Protein AF-A0A6G3XQN6-F1 (afdb_monomer_lite)

InterPro domains:
  IPR008731 Phosphotransferase system, enzyme I N-terminal [PF05524] (2-71)
  IPR036618 PtsI, HPr-binding domain superfamily [G3DSA:1.10.274.10] (15-71)

Sequence (71 aa):
MSHGVAIGEVRHMGTAVLEPPAKSIPAEEAGREQGRARQAVEAVAADLIARGNLAGGEAQHVLEAQAMMAQ

Foldseek 3Di:
DDDDDDDDDDDDPDDDDDDDDPDDDDPVCVVVVVVVLVVVLLVQLVVLCVVLVVVDDPSVVVSNVVSVVSD

pLDDT: mean 92.82, std 6.59, range [61.03, 98.0]

Organism: NCBI:txid2706086

Secondary structure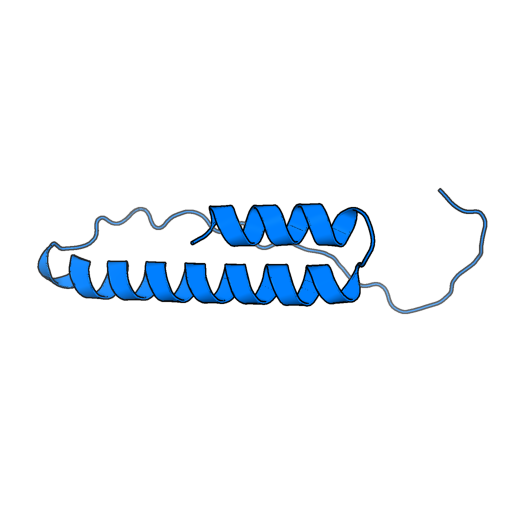 (DSSP, 8-state):
--------PPPP-PPPP-PPP-SPPPGGGHHHHHHHHHHHHHHHHHHHHHHHHHH-HHHHHHHHHHHHHH-

Radius of gyration: 18.38 Å; chains: 1; bounding box: 35×19×55 Å

Structure (mmCIF, N/CA/C/O backbone):
data_AF-A0A6G3XQN6-F1
#
_entry.id   AF-A0A6G3XQN6-F1
#
loop_
_atom_site.group_PDB
_atom_site.id
_atom_site.type_symbol
_atom_site.label_atom_id
_atom_site.label_alt_id
_atom_site.label_comp_id
_atom_site.label_asym_id
_atom_site.label_entity_id
_atom_site.label_seq_id
_atom_site.pdbx_PDB_ins_code
_atom_site.Cartn_x
_atom_site.Cartn_y
_atom_site.Cartn_z
_atom_site.occupancy
_atom_site.B_iso_or_equiv
_atom_site.auth_seq_id
_atom_site.auth_comp_id
_atom_site.auth_asym_id
_atom_site.auth_atom_id
_atom_site.pdbx_PDB_model_num
ATOM 1 N N . MET A 1 1 ? 8.907 13.299 -22.291 1.00 61.03 1 MET A N 1
ATOM 2 C CA . MET A 1 1 ? 8.102 12.862 -23.452 1.00 61.03 1 MET A CA 1
ATOM 3 C C . MET A 1 1 ? 9.038 12.188 -24.437 1.00 61.03 1 MET A C 1
ATOM 5 O O . MET A 1 1 ? 10.053 12.790 -24.767 1.00 61.03 1 MET A O 1
ATOM 9 N N . SER A 1 2 ? 8.760 10.948 -24.836 1.00 82.31 2 SER A N 1
ATOM 10 C CA . SER A 1 2 ? 9.505 10.255 -25.895 1.00 82.31 2 SER A CA 1
ATOM 11 C C . SER A 1 2 ? 8.786 10.410 -27.239 1.00 82.31 2 SER A C 1
ATOM 13 O O . SER A 1 2 ? 7.574 10.613 -27.276 1.00 82.31 2 SER A O 1
ATOM 15 N N . HIS A 1 3 ? 9.533 10.329 -28.342 1.00 89.38 3 HIS A N 1
ATOM 16 C CA . HIS A 1 3 ? 8.961 10.253 -29.688 1.00 89.38 3 HIS A CA 1
ATOM 17 C C . HIS A 1 3 ? 8.634 8.789 -30.013 1.00 89.38 3 HIS A C 1
ATOM 19 O O . HIS A 1 3 ? 9.478 7.918 -29.811 1.00 89.38 3 HIS A O 1
ATOM 25 N N . GLY A 1 4 ? 7.427 8.515 -30.513 1.00 90.81 4 GLY A N 1
ATOM 26 C CA . GLY A 1 4 ? 6.998 7.170 -30.907 1.00 90.81 4 GLY A CA 1
ATOM 27 C C . GLY A 1 4 ? 5.501 7.089 -31.222 1.00 90.81 4 GLY A C 1
ATOM 28 O O . GLY A 1 4 ? 4.746 7.999 -30.887 1.00 90.81 4 GLY A O 1
ATOM 29 N N . VAL A 1 5 ? 5.080 5.997 -31.866 1.00 91.88 5 VAL A N 1
ATOM 30 C CA . VAL A 1 5 ? 3.669 5.668 -32.149 1.00 91.88 5 VAL A CA 1
ATOM 31 C C . VAL A 1 5 ? 3.339 4.338 -31.467 1.00 91.88 5 VAL A C 1
ATOM 33 O O . VAL A 1 5 ? 4.111 3.389 -31.588 1.00 91.88 5 VAL A O 1
ATOM 36 N N . ALA A 1 6 ? 2.208 4.262 -30.761 1.00 91.69 6 ALA A N 1
ATOM 37 C CA . ALA A 1 6 ? 1.719 3.047 -30.104 1.00 91.69 6 ALA A CA 1
ATOM 38 C C . ALA A 1 6 ? 0.222 2.838 -30.391 1.00 91.69 6 ALA A C 1
ATOM 40 O O . ALA A 1 6 ? -0.531 3.807 -30.471 1.00 91.69 6 ALA A O 1
ATOM 41 N N . ILE A 1 7 ? -0.202 1.577 -30.530 1.00 95.00 7 ILE A N 1
ATOM 42 C CA . ILE A 1 7 ? -1.605 1.170 -30.709 1.00 95.00 7 ILE A CA 1
ATOM 43 C C . ILE A 1 7 ? -1.921 0.116 -29.646 1.00 95.00 7 ILE A C 1
ATOM 45 O O . ILE A 1 7 ? -1.178 -0.855 -29.508 1.00 95.00 7 ILE A O 1
ATOM 49 N N . GLY A 1 8 ? -3.006 0.298 -28.898 1.00 94.69 8 GLY A N 1
ATOM 50 C CA . GLY A 1 8 ? -3.429 -0.639 -27.864 1.00 94.69 8 GLY A CA 1
ATOM 51 C C . GLY A 1 8 ? -4.631 -0.138 -27.072 1.00 94.69 8 GLY A C 1
ATOM 52 O O . GLY A 1 8 ? -5.102 0.981 -27.274 1.00 94.69 8 GLY A O 1
ATOM 53 N N . GLU A 1 9 ? -5.110 -0.989 -26.169 1.00 96.12 9 GLU A N 1
ATOM 54 C CA . GLU A 1 9 ? -6.237 -0.686 -25.288 1.00 96.12 9 GLU A CA 1
ATOM 55 C C . GLU A 1 9 ? -5.941 0.489 -24.351 1.00 96.12 9 GLU A C 1
ATOM 57 O O . GLU A 1 9 ? -4.841 0.625 -23.802 1.00 96.12 9 GLU A O 1
ATOM 62 N N . VAL A 1 10 ? -6.961 1.312 -24.110 1.00 93.25 10 VAL A N 1
ATOM 63 C CA . VAL A 1 10 ? -6.879 2.413 -23.148 1.00 93.25 10 VAL A CA 1
ATOM 64 C C . VAL A 1 10 ? -7.120 1.867 -21.745 1.00 93.25 10 VAL A C 1
ATOM 66 O O . VAL A 1 10 ? -8.190 1.342 -21.443 1.00 93.25 10 VAL A O 1
ATOM 69 N N . ARG A 1 11 ? -6.147 2.050 -20.846 1.00 92.62 11 ARG A N 1
ATOM 70 C CA . ARG A 1 11 ? -6.358 1.836 -19.410 1.00 92.62 11 ARG A CA 1
ATOM 71 C C . ARG A 1 11 ? -6.626 3.157 -18.706 1.00 92.62 11 ARG A C 1
ATOM 73 O O . ARG A 1 11 ? -5.767 4.030 -18.655 1.00 92.62 11 ARG A O 1
ATOM 80 N N . HIS A 1 12 ? -7.815 3.276 -18.127 1.00 91.12 12 HIS A N 1
ATOM 81 C CA . HIS A 1 12 ? -8.153 4.393 -17.256 1.00 91.12 12 HIS A CA 1
ATOM 82 C C . HIS A 1 12 ? -7.497 4.201 -15.882 1.00 91.12 12 HIS A C 1
ATOM 84 O O . HIS A 1 12 ? -7.812 3.249 -15.166 1.00 91.12 12 HIS A O 1
ATOM 90 N N . MET A 1 13 ? -6.596 5.108 -15.501 1.00 89.00 13 MET A N 1
ATOM 91 C CA . MET A 1 13 ? -5.962 5.112 -14.179 1.00 89.00 13 MET A CA 1
ATOM 92 C C . MET A 1 13 ? -6.750 5.989 -13.204 1.00 89.00 13 MET A C 1
ATOM 94 O O . MET A 1 13 ? -6.299 7.055 -12.796 1.00 89.00 13 MET A O 1
ATOM 98 N N . GLY A 1 14 ? -7.951 5.538 -12.846 1.00 86.25 14 GLY A N 1
ATOM 99 C CA . GLY A 1 14 ? -8.711 6.144 -11.757 1.00 86.25 14 GLY A CA 1
ATOM 100 C C . GLY A 1 14 ? -8.169 5.674 -10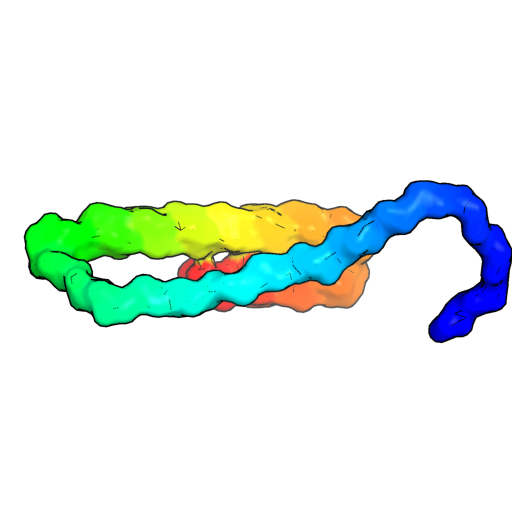.410 1.00 86.25 14 GLY A C 1
ATOM 101 O O . GLY A 1 14 ? -7.986 4.475 -10.209 1.00 86.25 14 GLY A O 1
ATOM 102 N N . THR A 1 15 ? -7.934 6.597 -9.483 1.00 81.62 15 THR A N 1
ATOM 103 C CA . THR A 1 15 ? -7.671 6.263 -8.081 1.00 81.62 15 THR A CA 1
ATOM 104 C C . THR A 1 15 ? -8.947 6.479 -7.275 1.00 81.62 15 THR A 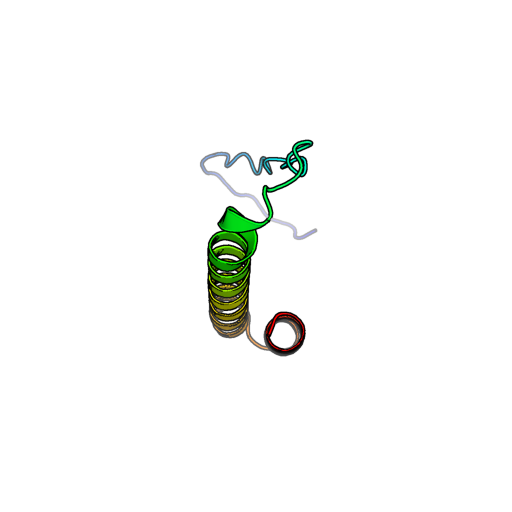C 1
ATOM 106 O O . THR A 1 15 ? -9.603 7.513 -7.392 1.00 81.62 15 THR A O 1
ATOM 109 N N . ALA A 1 16 ? -9.333 5.492 -6.467 1.00 80.31 16 ALA A N 1
ATOM 110 C CA . ALA A 1 16 ? -10.382 5.700 -5.481 1.00 80.31 16 ALA A CA 1
ATOM 111 C C . ALA A 1 16 ? -9.822 6.596 -4.370 1.00 80.31 16 ALA A C 1
ATOM 113 O O . ALA A 1 16 ? -8.833 6.240 -3.727 1.00 80.31 16 ALA A O 1
ATOM 114 N N . VAL A 1 17 ? -10.440 7.754 -4.149 1.00 81.94 17 VAL A N 1
ATOM 115 C CA . VAL A 1 17 ? -10.182 8.552 -2.948 1.00 81.94 17 VAL A CA 1
ATOM 116 C C . VAL A 1 17 ? -10.995 7.930 -1.821 1.00 81.94 17 VAL A C 1
ATOM 118 O O . VAL A 1 17 ? -12.219 7.855 -1.905 1.00 81.94 17 VAL A O 1
ATOM 121 N N . LEU A 1 18 ? -10.310 7.438 -0.793 1.00 82.88 18 LEU A N 1
ATOM 122 C CA . LEU A 1 18 ? -10.945 6.892 0.399 1.00 82.88 18 LEU A CA 1
ATOM 123 C C . LEU A 1 18 ? -10.958 7.970 1.477 1.00 82.88 18 LEU A C 1
ATOM 125 O O . LEU A 1 18 ? -9.904 8.386 1.956 1.00 82.88 18 LEU A O 1
ATOM 129 N N . GLU A 1 19 ? -12.149 8.418 1.860 1.00 85.25 19 GLU A N 1
ATOM 130 C CA . GLU A 1 19 ? -12.301 9.264 3.038 1.00 85.25 19 GLU A CA 1
ATOM 131 C C . GLU A 1 19 ? -12.129 8.421 4.310 1.00 85.25 19 GLU A C 1
ATOM 133 O O . GLU A 1 19 ? -12.631 7.290 4.375 1.00 85.25 19 GLU A O 1
ATOM 138 N N . PRO A 1 20 ? -11.441 8.940 5.344 1.00 83.50 20 PRO A N 1
ATOM 139 C CA . PRO A 1 20 ? -11.422 8.294 6.645 1.00 83.50 20 PRO A CA 1
ATOM 140 C C . PRO A 1 20 ? -12.853 8.129 7.179 1.00 83.50 20 PRO A C 1
ATOM 142 O O . PRO A 1 20 ? -13.661 9.056 7.069 1.00 83.50 20 PRO A O 1
ATOM 145 N N . PRO A 1 21 ? -13.196 6.981 7.786 1.00 84.19 21 PRO A N 1
ATOM 146 C CA . PRO A 1 21 ? -14.518 6.797 8.360 1.00 84.19 21 PRO A CA 1
ATOM 147 C C . PRO A 1 21 ? -14.765 7.830 9.468 1.00 84.19 21 PRO A C 1
ATOM 149 O O . PRO A 1 21 ? -13.980 7.956 10.401 1.00 84.19 21 PRO A O 1
ATOM 152 N N . ALA A 1 22 ? -15.896 8.536 9.397 1.00 83.19 22 ALA A N 1
ATOM 153 C CA . ALA A 1 22 ? -16.252 9.595 10.348 1.00 83.19 22 ALA A CA 1
ATOM 154 C C . ALA A 1 22 ? -16.643 9.087 11.753 1.00 83.19 22 ALA A C 1
ATOM 156 O O . ALA A 1 22 ? -16.923 9.881 12.650 1.00 83.19 22 ALA A O 1
ATOM 157 N N . LYS A 1 23 ? -16.733 7.766 11.941 1.00 87.31 23 LYS A N 1
ATOM 158 C CA . LYS A 1 23 ? -17.208 7.153 13.185 1.00 87.31 23 LYS A CA 1
ATOM 159 C C . LYS A 1 23 ? -16.042 6.915 14.135 1.00 87.31 23 LYS A C 1
ATOM 161 O O . LYS A 1 23 ? -15.018 6.368 13.733 1.00 87.31 23 LYS A O 1
ATOM 166 N N . SER A 1 24 ? -16.232 7.264 15.404 1.00 88.44 24 SER A N 1
ATOM 167 C CA . SER A 1 24 ? -15.341 6.814 16.468 1.00 88.44 24 SER A CA 1
ATOM 168 C C . SER A 1 24 ? -15.493 5.309 16.681 1.00 88.44 24 SER A C 1
ATOM 170 O O . SER A 1 24 ? -16.569 4.737 16.495 1.00 88.44 24 SER A O 1
ATOM 172 N N . ILE A 1 25 ? -14.392 4.670 17.060 1.00 91.00 25 ILE A N 1
ATOM 173 C CA . ILE A 1 25 ? -14.343 3.232 17.316 1.00 91.00 25 ILE A CA 1
ATOM 174 C C . ILE A 1 25 ? -14.587 3.017 18.816 1.00 91.00 25 ILE A C 1
ATOM 176 O O . ILE A 1 25 ? -13.914 3.672 19.620 1.00 91.00 25 ILE A O 1
ATOM 180 N N . PRO A 1 26 ? -15.535 2.148 19.214 1.00 94.00 26 PRO A N 1
ATOM 181 C CA . PRO A 1 26 ? -15.742 1.801 20.616 1.00 94.00 26 PRO A CA 1
ATOM 182 C C . PRO A 1 26 ? -14.470 1.226 21.254 1.00 94.00 26 PRO A C 1
ATOM 184 O O . PRO A 1 26 ? -13.669 0.567 20.587 1.00 94.00 26 PRO A O 1
ATOM 187 N N . ALA A 1 27 ? -14.268 1.459 22.552 1.00 94.50 27 ALA A N 1
ATOM 188 C CA . ALA A 1 27 ? -13.037 1.060 23.239 1.00 94.50 27 ALA A CA 1
ATOM 189 C C . ALA A 1 27 ? -12.818 -0.465 23.211 1.00 94.50 27 ALA A C 1
ATOM 191 O O . ALA A 1 27 ? -11.688 -0.931 23.076 1.00 94.50 27 ALA A O 1
ATOM 192 N N . GLU A 1 28 ? -13.899 -1.239 23.268 1.00 97.12 28 GLU A N 1
ATOM 193 C CA . GLU A 1 28 ? -13.909 -2.696 23.157 1.00 97.12 28 GLU A CA 1
ATOM 194 C C . GLU A 1 28 ? -13.409 -3.208 21.795 1.00 97.12 28 GLU A C 1
ATOM 196 O O . GLU A 1 28 ? -12.879 -4.315 21.703 1.00 97.12 28 GLU A O 1
ATOM 201 N N . GLU A 1 29 ? -13.509 -2.395 20.740 1.00 96.44 29 GLU A N 1
ATOM 202 C CA . GLU A 1 29 ? -13.044 -2.737 19.393 1.00 96.44 29 GLU A CA 1
ATOM 203 C C . GLU A 1 29 ? -11.609 -2.266 19.114 1.00 96.44 29 GLU A C 1
ATOM 205 O O . GLU A 1 29 ? -11.020 -2.651 18.100 1.00 96.44 29 GLU A O 1
ATOM 210 N N . ALA A 1 30 ? -11.008 -1.481 20.014 1.00 94.62 30 ALA A N 1
ATOM 211 C CA . ALA A 1 30 ? -9.700 -0.866 19.798 1.00 94.62 30 ALA A CA 1
ATOM 212 C C . ALA A 1 30 ? -8.603 -1.895 19.476 1.00 94.62 30 ALA A C 1
ATOM 214 O O . ALA A 1 30 ? -7.816 -1.688 18.555 1.00 94.62 30 ALA A O 1
ATOM 215 N N . GLY A 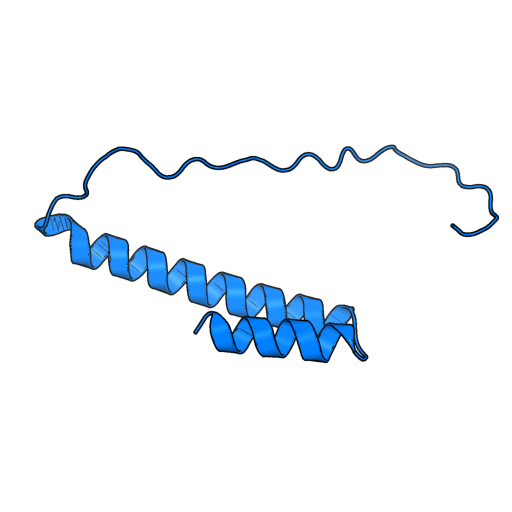1 31 ? -8.575 -3.032 20.180 1.00 97.06 31 GLY A N 1
ATOM 216 C CA . GLY A 1 31 ? -7.595 -4.094 19.923 1.00 97.06 31 GLY A CA 1
ATOM 217 C C . GLY A 1 31 ? -7.752 -4.728 18.536 1.00 97.0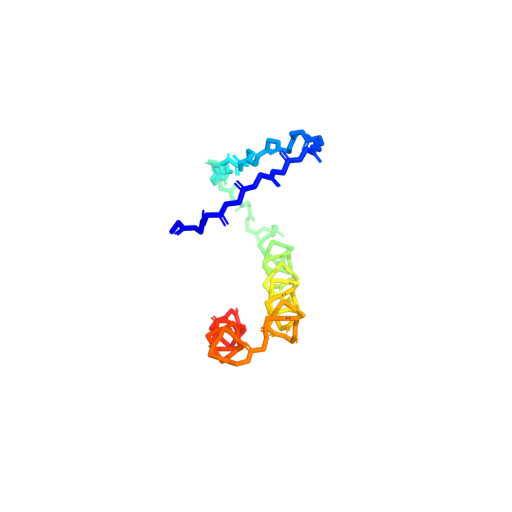6 31 GLY A C 1
ATOM 218 O O . GLY A 1 31 ? -6.763 -4.969 17.842 1.00 97.06 31 GLY A O 1
ATOM 219 N N . ARG A 1 32 ? -8.999 -4.933 18.090 1.00 96.50 32 ARG A N 1
ATOM 220 C CA . ARG A 1 32 ? -9.311 -5.457 16.751 1.00 96.50 32 ARG A CA 1
ATOM 221 C C . ARG A 1 32 ? -8.822 -4.499 15.666 1.00 96.50 32 ARG A C 1
ATOM 223 O O . ARG A 1 32 ? -8.239 -4.930 14.675 1.00 96.50 32 ARG A O 1
ATOM 230 N N . GLU A 1 33 ? -9.045 -3.206 15.859 1.00 95.50 33 GLU A N 1
ATOM 231 C CA . GLU A 1 33 ? -8.706 -2.169 14.882 1.00 95.50 33 GLU A CA 1
ATOM 232 C C . GLU A 1 33 ? -7.207 -1.862 14.839 1.00 95.50 33 GLU A C 1
ATOM 234 O O . GLU A 1 33 ? -6.653 -1.700 13.754 1.00 95.50 33 GLU A O 1
ATOM 239 N N . GLN A 1 34 ? -6.507 -1.928 15.974 1.00 95.50 34 GLN A N 1
ATOM 240 C CA . GLN A 1 34 ? -5.041 -1.926 15.994 1.00 95.50 34 GLN A CA 1
ATOM 241 C C . GLN A 1 34 ? -4.464 -3.130 15.238 1.00 95.50 34 GLN A C 1
ATOM 243 O O . GLN A 1 34 ? -3.534 -2.972 14.448 1.00 95.50 34 GLN A O 1
ATOM 248 N N . GLY A 1 35 ? -5.043 -4.323 15.420 1.00 97.50 35 GLY A N 1
ATOM 249 C CA . GLY A 1 35 ? -4.655 -5.516 14.665 1.00 97.50 35 GLY A CA 1
ATOM 250 C C . GLY A 1 35 ? -4.833 -5.334 13.155 1.00 97.50 35 GLY A C 1
ATOM 251 O O . GLY A 1 35 ? -3.923 -5.639 12.385 1.00 97.50 35 GLY A O 1
ATOM 252 N N . ARG A 1 36 ? -5.967 -4.767 12.726 1.00 95.88 36 ARG A N 1
ATOM 253 C CA . ARG A 1 36 ? -6.212 -4.431 11.314 1.00 95.88 36 ARG A CA 1
ATOM 254 C C . ARG A 1 36 ? -5.212 -3.410 10.774 1.00 95.88 36 ARG A C 1
ATOM 256 O O . ARG A 1 36 ? -4.709 -3.596 9.670 1.00 95.88 36 ARG A O 1
ATOM 263 N N . ALA A 1 37 ? -4.921 -2.354 11.534 1.00 94.19 37 ALA A N 1
ATOM 264 C CA . ALA A 1 37 ? -3.959 -1.329 11.139 1.00 94.19 37 ALA A CA 1
ATOM 265 C C . ALA A 1 37 ? -2.558 -1.927 10.952 1.00 94.19 37 ALA A C 1
ATOM 267 O O . ALA A 1 37 ? -1.917 -1.681 9.933 1.00 94.19 37 ALA A O 1
ATOM 268 N N . ARG A 1 38 ? -2.127 -2.787 11.882 1.00 96.69 38 ARG A N 1
ATOM 269 C CA . ARG A 1 38 ? -0.850 -3.499 11.788 1.00 96.69 38 ARG A CA 1
ATOM 270 C C . ARG A 1 38 ? -0.768 -4.384 10.543 1.00 96.69 38 ARG A C 1
ATOM 272 O O . ARG A 1 38 ? 0.197 -4.286 9.797 1.00 96.69 38 ARG A O 1
ATOM 279 N N . GLN A 1 39 ? -1.798 -5.188 10.278 1.00 97.56 39 GLN A N 1
ATOM 280 C CA . GLN A 1 39 ? -1.852 -6.031 9.076 1.00 97.56 39 GLN A CA 1
ATOM 281 C C . GLN A 1 39 ? -1.793 -5.205 7.786 1.00 97.56 39 GLN A C 1
ATOM 283 O O . GLN A 1 39 ? -1.118 -5.587 6.833 1.00 97.56 39 GLN A O 1
ATOM 288 N N . ALA A 1 40 ? -2.491 -4.066 7.747 1.00 95.56 40 ALA A N 1
ATOM 289 C CA . ALA A 1 40 ? -2.478 -3.177 6.590 1.00 95.56 40 ALA A CA 1
ATOM 290 C C . ALA A 1 40 ? -1.083 -2.583 6.347 1.00 95.56 40 ALA A C 1
ATOM 292 O O . ALA A 1 40 ? -0.610 -2.571 5.214 1.00 95.56 40 ALA A O 1
ATOM 293 N N . VAL A 1 41 ? -0.413 -2.137 7.409 1.00 96.69 41 VAL A N 1
ATOM 294 C CA . VAL A 1 41 ? 0.959 -1.624 7.354 1.00 96.69 41 VAL A CA 1
ATOM 295 C C . VAL A 1 41 ? 1.944 -2.686 6.856 1.00 96.69 41 VAL A C 1
ATOM 297 O O . VAL A 1 41 ? 2.725 -2.416 5.945 1.00 96.69 41 VAL A O 1
ATOM 300 N N . GLU A 1 42 ? 1.870 -3.906 7.393 1.00 97.38 42 GLU A N 1
ATOM 301 C CA . GLU A 1 42 ? 2.722 -5.027 6.976 1.00 97.38 42 GLU A CA 1
ATOM 302 C C . GLU A 1 42 ? 2.511 -5.364 5.487 1.00 97.38 42 GLU A C 1
ATOM 304 O O . GLU A 1 42 ? 3.476 -5.559 4.744 1.00 97.38 42 GLU A O 1
ATOM 309 N N . ALA A 1 43 ? 1.258 -5.353 5.019 1.00 97.38 43 ALA A N 1
ATOM 310 C CA . ALA A 1 43 ? 0.934 -5.567 3.610 1.00 97.38 43 ALA A CA 1
ATOM 311 C C . ALA A 1 43 ? 1.489 -4.457 2.698 1.00 97.38 43 ALA A C 1
ATOM 313 O O . ALA A 1 43 ? 2.009 -4.752 1.621 1.00 97.38 43 ALA A O 1
ATOM 314 N N . VAL A 1 44 ? 1.417 -3.190 3.125 1.00 97.19 44 VAL A N 1
ATOM 315 C CA . VAL A 1 44 ? 1.975 -2.054 2.371 1.00 97.19 44 VAL A CA 1
ATOM 316 C C . VAL A 1 44 ? 3.497 -2.142 2.295 1.00 97.19 44 VAL A C 1
ATOM 318 O O . VAL A 1 44 ? 4.056 -1.972 1.214 1.00 97.19 44 VAL A O 1
ATOM 321 N N . ALA A 1 45 ? 4.176 -2.460 3.400 1.00 97.69 45 ALA A N 1
ATOM 322 C CA . ALA A 1 45 ? 5.627 -2.638 3.403 1.00 97.69 45 ALA A CA 1
ATOM 323 C C . ALA A 1 45 ? 6.062 -3.754 2.434 1.00 97.69 45 ALA A C 1
ATOM 325 O O . ALA A 1 45 ? 6.999 -3.568 1.655 1.00 97.69 45 ALA A O 1
ATOM 326 N N . ALA A 1 46 ? 5.347 -4.884 2.423 1.00 97.75 46 ALA A N 1
ATOM 327 C CA . ALA A 1 46 ? 5.611 -5.978 1.491 1.00 97.75 46 ALA A CA 1
ATOM 328 C C . ALA A 1 46 ? 5.400 -5.574 0.016 1.00 97.75 46 ALA A C 1
ATOM 330 O O . ALA A 1 46 ? 6.230 -5.911 -0.831 1.00 97.75 46 ALA A O 1
ATOM 331 N N . ASP A 1 47 ? 4.332 -4.828 -0.298 1.00 97.88 47 ASP A N 1
ATOM 332 C CA . ASP A 1 47 ? 4.073 -4.324 -1.658 1.00 97.88 47 ASP A CA 1
ATOM 333 C C . ASP A 1 47 ? 5.161 -3.339 -2.116 1.00 97.88 47 ASP A C 1
ATOM 335 O O . ASP A 1 47 ? 5.653 -3.430 -3.243 1.00 97.88 47 ASP A O 1
ATOM 339 N N . LEU A 1 48 ? 5.602 -2.438 -1.232 1.00 98.00 48 LEU A N 1
ATOM 340 C CA . LEU A 1 48 ? 6.684 -1.494 -1.523 1.00 98.00 48 LEU A CA 1
ATOM 341 C C . LEU A 1 48 ? 8.002 -2.212 -1.840 1.00 98.00 48 LEU A C 1
ATOM 343 O O . LEU A 1 48 ? 8.643 -1.877 -2.835 1.00 98.00 48 LEU A O 1
ATOM 347 N N . ILE A 1 49 ? 8.368 -3.242 -1.068 1.00 97.81 49 ILE A N 1
ATOM 348 C CA . ILE A 1 49 ? 9.562 -4.064 -1.331 1.00 97.81 49 ILE A CA 1
ATOM 349 C C . ILE A 1 49 ? 9.447 -4.772 -2.686 1.00 97.81 49 ILE A C 1
ATOM 351 O O . ILE A 1 49 ? 10.374 -4.726 -3.497 1.00 97.81 49 ILE A O 1
ATOM 355 N N . ALA A 1 50 ? 8.303 -5.402 -2.970 1.00 98.00 50 ALA A N 1
ATOM 356 C CA . ALA A 1 50 ? 8.086 -6.104 -4.233 1.00 98.00 50 ALA A CA 1
ATOM 357 C C . ALA A 1 50 ? 8.202 -5.157 -5.441 1.00 98.00 50 ALA A C 1
ATOM 359 O O . ALA A 1 50 ? 8.842 -5.492 -6.439 1.00 98.00 50 ALA A O 1
ATOM 360 N N . ARG A 1 51 ? 7.635 -3.951 -5.340 1.00 97.62 51 ARG A N 1
ATOM 361 C CA . ARG A 1 51 ? 7.746 -2.915 -6.377 1.00 97.62 51 ARG A CA 1
ATOM 362 C C . ARG A 1 51 ? 9.160 -2.369 -6.503 1.00 97.62 51 ARG A C 1
ATOM 364 O O . ARG A 1 51 ? 9.600 -2.141 -7.627 1.00 97.62 51 ARG A O 1
ATOM 371 N N . GLY A 1 52 ? 9.866 -2.198 -5.387 1.00 97.31 52 GLY A N 1
ATOM 372 C CA . GLY A 1 52 ? 11.272 -1.802 -5.364 1.00 97.31 52 GLY A CA 1
ATOM 373 C C . GLY A 1 52 ? 12.130 -2.765 -6.177 1.00 97.31 52 GLY A C 1
ATOM 374 O O . GLY A 1 52 ? 12.819 -2.337 -7.099 1.00 97.31 52 GLY A O 1
ATOM 375 N N . ASN A 1 53 ? 11.982 -4.068 -5.926 1.00 97.44 53 ASN A N 1
ATOM 376 C CA . ASN A 1 53 ? 12.690 -5.119 -6.660 1.00 97.44 53 ASN A CA 1
ATOM 377 C C . ASN A 1 53 ? 12.404 -5.097 -8.171 1.00 97.44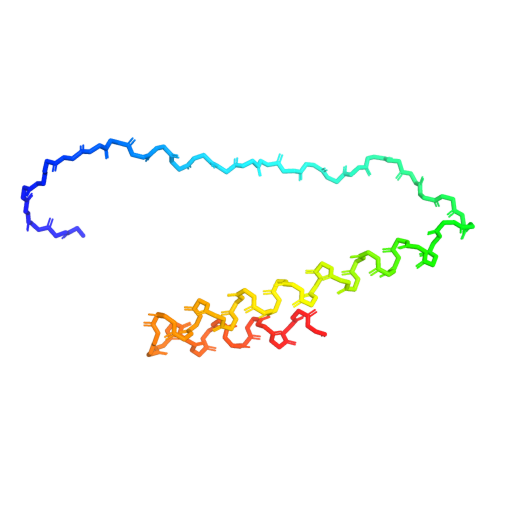 53 ASN A C 1
ATOM 379 O O . ASN A 1 53 ? 13.298 -5.357 -8.972 1.00 97.44 53 ASN A O 1
ATOM 383 N N . LEU A 1 54 ? 11.163 -4.797 -8.573 1.00 97.50 54 LEU A N 1
ATOM 384 C CA . LEU A 1 54 ? 10.789 -4.698 -9.989 1.00 97.50 54 LEU A CA 1
ATOM 385 C C . LEU A 1 54 ? 11.326 -3.428 -10.660 1.00 97.50 54 LEU A C 1
ATOM 387 O O . LEU A 1 54 ? 11.619 -3.451 -11.853 1.00 97.50 54 LEU A O 1
ATOM 391 N N . ALA A 1 55 ? 11.417 -2.322 -9.921 1.00 96.88 55 ALA A N 1
ATOM 392 C CA . ALA A 1 55 ? 11.873 -1.042 -10.450 1.00 96.88 55 ALA A CA 1
ATOM 393 C C . ALA A 1 55 ? 13.404 -0.976 -10.583 1.00 96.88 55 ALA A C 1
ATOM 395 O O . ALA A 1 55 ? 13.905 -0.456 -11.581 1.00 96.88 55 ALA A O 1
ATOM 396 N N . GLY A 1 56 ? 14.135 -1.513 -9.598 1.00 94.88 56 GLY A N 1
ATOM 397 C CA . GLY A 1 56 ? 15.596 -1.455 -9.530 1.00 94.88 56 GLY A CA 1
ATOM 398 C C . GLY A 1 56 ? 16.161 -0.034 -9.365 1.00 94.88 56 GLY A C 1
ATOM 399 O O . GLY A 1 56 ? 15.431 0.960 -9.300 1.00 94.88 56 GLY A O 1
ATOM 400 N N . GLY A 1 57 ? 17.493 0.063 -9.307 1.00 96.31 57 GLY A N 1
ATOM 401 C CA . GLY A 1 57 ? 18.229 1.334 -9.281 1.00 96.31 57 GLY A CA 1
ATOM 402 C C . GLY A 1 57 ? 17.787 2.281 -8.160 1.00 96.31 57 GLY A C 1
ATOM 403 O O . GLY A 1 57 ? 17.447 1.856 -7.062 1.00 96.31 57 GLY A O 1
ATOM 404 N N . GLU A 1 58 ? 17.749 3.583 -8.447 1.00 96.88 58 GLU A N 1
ATOM 405 C CA . GLU A 1 58 ? 17.358 4.592 -7.450 1.00 96.88 58 GLU A CA 1
ATOM 406 C C . GLU A 1 58 ? 15.908 4.442 -6.967 1.00 96.88 58 GLU A C 1
ATOM 408 O O . GLU A 1 58 ? 15.594 4.747 -5.817 1.00 96.88 58 GLU A O 1
ATOM 413 N N . ALA A 1 59 ? 15.009 3.944 -7.822 1.00 95.75 59 ALA A N 1
ATOM 414 C CA . ALA A 1 59 ? 13.615 3.737 -7.445 1.00 95.75 59 ALA A CA 1
ATOM 415 C C . ALA A 1 59 ? 13.471 2.639 -6.380 1.00 95.75 59 ALA A C 1
ATOM 417 O O . ALA A 1 59 ? 12.649 2.775 -5.473 1.00 95.75 59 ALA A O 1
ATOM 418 N N . GLN A 1 60 ? 14.295 1.589 -6.450 1.00 97.69 60 GLN A N 1
ATOM 419 C CA . GLN A 1 60 ? 14.354 0.556 -5.420 1.00 97.69 60 GLN A CA 1
ATOM 420 C C . GLN A 1 60 ? 14.740 1.147 -4.062 1.00 97.69 60 GLN A C 1
ATOM 422 O O . GLN A 1 60 ? 14.019 0.935 -3.090 1.00 97.69 60 GLN A O 1
ATOM 427 N N . HIS A 1 61 ? 15.805 1.952 -4.007 1.00 97.50 61 HIS A N 1
ATOM 428 C CA . HIS A 1 61 ? 16.275 2.554 -2.755 1.00 97.50 61 HIS A CA 1
ATOM 429 C C . HIS A 1 61 ? 15.204 3.431 -2.087 1.00 97.50 61 HIS A C 1
ATOM 431 O O . HIS A 1 61 ? 15.021 3.386 -0.870 1.00 97.50 61 HIS A O 1
ATOM 437 N N . VAL A 1 62 ? 14.457 4.212 -2.877 1.00 97.56 62 VAL A N 1
ATOM 438 C CA . VAL A 1 62 ? 13.354 5.041 -2.362 1.00 97.56 62 VAL A CA 1
ATOM 439 C C . VAL A 1 62 ? 12.232 4.175 -1.786 1.00 97.56 62 VAL A C 1
ATOM 441 O O . VAL A 1 62 ? 11.732 4.462 -0.698 1.00 97.56 62 VAL A O 1
ATOM 444 N N . LEU A 1 63 ? 11.833 3.118 -2.497 1.00 97.44 63 LEU A N 1
ATOM 445 C CA . LEU A 1 63 ? 10.732 2.251 -2.075 1.00 97.44 63 LEU A CA 1
ATOM 446 C C . LEU A 1 63 ? 11.100 1.401 -0.848 1.00 97.44 63 LEU A C 1
ATOM 448 O O . LEU A 1 63 ? 10.268 1.225 0.039 1.00 97.44 63 LEU A O 1
ATOM 452 N N . GLU A 1 64 ? 12.350 0.952 -0.737 1.00 96.50 64 GLU A N 1
ATOM 453 C CA . GLU A 1 64 ? 12.871 0.285 0.464 1.00 96.50 64 GLU A CA 1
ATOM 454 C C . GLU A 1 64 ? 12.876 1.225 1.677 1.00 96.50 64 GLU A C 1
ATOM 456 O O . GLU A 1 64 ? 12.438 0.840 2.763 1.00 96.50 64 GLU A O 1
ATOM 461 N N . ALA A 1 65 ? 13.285 2.487 1.495 1.00 97.12 65 ALA A N 1
ATOM 462 C CA . ALA A 1 65 ? 13.221 3.488 2.557 1.00 97.12 65 ALA A CA 1
ATOM 463 C C . ALA A 1 65 ? 11.779 3.735 3.034 1.00 97.12 65 ALA A C 1
ATOM 465 O O . ALA A 1 65 ? 11.530 3.820 4.236 1.00 97.12 65 ALA A O 1
ATOM 466 N N . GLN A 1 66 ? 10.815 3.795 2.113 1.00 97.62 66 GLN A N 1
ATOM 467 C CA . GLN A 1 66 ? 9.395 3.930 2.454 1.00 97.62 66 GLN A CA 1
ATOM 468 C C . GLN A 1 66 ? 8.848 2.695 3.180 1.00 97.62 66 GLN A C 1
ATOM 470 O O . GLN A 1 66 ? 8.068 2.840 4.120 1.00 97.62 66 GLN A O 1
ATOM 475 N N . ALA A 1 67 ? 9.287 1.490 2.804 1.00 96.00 67 ALA A N 1
ATOM 476 C CA . ALA A 1 67 ? 8.915 0.263 3.502 1.00 96.00 67 ALA A CA 1
ATOM 477 C C . ALA A 1 67 ? 9.422 0.239 4.956 1.00 96.00 67 ALA A C 1
ATOM 479 O O . ALA A 1 67 ? 8.732 -0.297 5.820 1.00 96.00 67 ALA A O 1
ATOM 480 N N . MET A 1 68 ? 10.582 0.847 5.245 1.00 94.94 68 MET A N 1
ATOM 481 C CA . MET A 1 68 ? 11.081 1.016 6.619 1.00 94.94 68 MET A CA 1
ATOM 482 C C . MET A 1 68 ? 10.268 2.031 7.429 1.00 94.94 68 MET A C 1
ATOM 484 O O . MET A 1 68 ? 10.096 1.839 8.624 1.00 94.94 68 MET A O 1
ATOM 488 N N . MET A 1 69 ? 9.766 3.101 6.802 1.00 94.00 69 MET A N 1
ATOM 489 C CA . MET A 1 69 ? 8.933 4.108 7.482 1.00 94.00 69 MET A CA 1
ATOM 490 C C . MET A 1 69 ? 7.534 3.594 7.825 1.00 94.00 69 MET A C 1
ATOM 492 O O . MET A 1 69 ? 6.884 4.144 8.710 1.00 94.00 69 MET A O 1
ATOM 496 N N . ALA A 1 70 ? 7.051 2.597 7.084 1.00 87.81 70 ALA A N 1
ATOM 497 C CA . ALA A 1 70 ? 5.750 2.003 7.336 1.00 87.81 70 ALA A CA 1
ATOM 498 C C . ALA A 1 70 ? 5.748 1.133 8.603 1.00 87.81 70 ALA A C 1
ATOM 500 O O . ALA A 1 70 ? 4.721 1.095 9.268 1.00 87.81 70 ALA A O 1
ATOM 501 N N . GLN A 1 71 ? 6.858 0.454 8.919 1.00 76.00 71 GLN A N 1
ATOM 502 C CA . GLN A 1 71 ? 6.964 -0.536 10.004 1.00 76.00 71 GLN A CA 1
ATOM 503 C C . GLN A 1 71 ? 7.039 0.062 11.412 1.00 76.00 71 GLN A C 1
ATOM 505 O O . GLN A 1 71 ? 7.618 1.157 11.581 1.00 76.00 71 GLN A O 1
#